Protein AF-A0A392NAK8-F1 (afdb_monomer)

Solvent-accessible surface area (backbone atoms only — not comparable to full-atom values): 4712 Å² total; per-residue (Å²): 121,86,62,96,54,62,67,60,58,50,55,59,51,48,70,67,71,40,94,88,63,86,72,92,83,82,88,84,86,74,70,55,81,98,40,57,55,48,35,46,54,56,45,48,60,50,50,58,60,52,69,77,45,95,74,53,76,68,56,54,53,54,50,52,55,51,49,54,46,58,53,79,106

Mean predicted aligned error: 5.29 Å

Structure (mmCIF, N/CA/C/O backbone):
data_AF-A0A392NAK8-F1
#
_entry.id   AF-A0A392NAK8-F1
#
loop_
_atom_site.group_PDB
_atom_site.id
_atom_site.type_symbol
_atom_site.label_atom_id
_atom_site.label_alt_id
_atom_site.label_comp_id
_atom_site.label_asym_id
_atom_site.label_entity_id
_atom_site.label_seq_id
_atom_site.pdbx_PDB_ins_code
_atom_site.Cartn_x
_atom_site.Cartn_y
_atom_site.Cartn_z
_atom_site.occupancy
_atom_site.B_iso_or_equiv
_atom_site.auth_seq_id
_atom_site.auth_comp_id
_atom_site.auth_asym_id
_atom_site.auth_atom_id
_atom_site.pdbx_PDB_model_num
ATOM 1 N N . ASP A 1 1 ? -9.599 0.748 -5.374 1.00 72.44 1 ASP A N 1
ATOM 2 C CA . ASP A 1 1 ? -8.571 0.428 -6.382 1.00 72.44 1 ASP A CA 1
ATOM 3 C C . ASP A 1 1 ? -7.200 0.616 -5.766 1.00 72.44 1 ASP A C 1
ATOM 5 O O . ASP A 1 1 ? -7.052 1.513 -4.934 1.00 72.44 1 ASP A O 1
ATOM 9 N N . PRO A 1 2 ? -6.232 -0.255 -6.075 1.00 79.62 2 PRO A N 1
ATOM 10 C CA . PRO A 1 2 ? -4.892 -0.141 -5.518 1.00 79.62 2 PRO A CA 1
ATOM 11 C C . PRO A 1 2 ? -4.262 1.202 -5.930 1.00 79.62 2 PRO A C 1
ATOM 13 O O . PRO A 1 2 ? -4.481 1.689 -7.037 1.00 79.62 2 PRO A O 1
ATOM 16 N N . TRP A 1 3 ? -3.494 1.828 -5.035 1.00 81.25 3 TRP A N 1
ATOM 17 C CA . TRP A 1 3 ? -2.860 3.130 -5.286 1.00 81.25 3 TRP A CA 1
ATOM 18 C C . TRP A 1 3 ? -1.349 2.982 -5.485 1.00 81.25 3 TRP A C 1
ATOM 20 O O . TRP A 1 3 ? -0.712 2.201 -4.789 1.00 81.25 3 TRP A O 1
ATOM 30 N N . TRP A 1 4 ? -0.738 3.759 -6.385 1.00 80.38 4 TRP A N 1
ATOM 31 C CA . TRP A 1 4 ? 0.708 3.680 -6.683 1.00 80.38 4 TRP A CA 1
ATOM 32 C C . TRP A 1 4 ? 1.620 3.886 -5.467 1.00 80.38 4 TRP A C 1
ATOM 34 O O . TRP A 1 4 ? 2.740 3.374 -5.425 1.00 80.38 4 TRP A O 1
ATOM 44 N N . ASN A 1 5 ? 1.156 4.678 -4.499 1.00 83.25 5 ASN A N 1
ATOM 45 C CA . ASN A 1 5 ? 1.850 4.909 -3.243 1.00 83.25 5 ASN A CA 1
ATOM 46 C C . ASN A 1 5 ? 1.129 4.160 -2.106 1.00 83.25 5 ASN A C 1
ATOM 48 O O . ASN A 1 5 ? 0.082 4.646 -1.664 1.00 83.25 5 ASN A O 1
ATOM 52 N N . PRO A 1 6 ? 1.682 3.041 -1.597 1.00 83.19 6 PRO A N 1
ATOM 53 C CA . PRO A 1 6 ? 1.037 2.248 -0.548 1.00 83.19 6 PRO A CA 1
ATOM 54 C C . PRO A 1 6 ? 0.823 3.046 0.748 1.00 83.19 6 PRO A C 1
ATOM 56 O O . PRO A 1 6 ? -0.166 2.830 1.446 1.00 83.19 6 PRO A O 1
ATOM 59 N N . ALA A 1 7 ? 1.677 4.038 1.028 1.00 84.38 7 ALA A N 1
ATOM 60 C CA . ALA A 1 7 ? 1.567 4.871 2.225 1.00 84.38 7 ALA A CA 1
ATOM 61 C C . ALA A 1 7 ? 0.278 5.714 2.260 1.00 84.38 7 ALA A C 1
ATOM 63 O O . ALA A 1 7 ? -0.205 6.060 3.336 1.00 84.38 7 ALA A O 1
ATOM 64 N N . VAL A 1 8 ? -0.303 6.044 1.098 1.00 87.50 8 VAL A N 1
ATOM 65 C CA . VAL A 1 8 ? -1.572 6.793 1.027 1.00 87.50 8 VAL A CA 1
ATOM 66 C C . VAL A 1 8 ? -2.732 5.924 1.503 1.00 87.50 8 VAL A C 1
ATOM 68 O O . VAL A 1 8 ? -3.577 6.379 2.274 1.00 87.50 8 VAL A O 1
ATOM 71 N N . GLU A 1 9 ? -2.758 4.662 1.076 1.00 86.94 9 GLU A N 1
ATOM 72 C CA . GLU A 1 9 ? -3.770 3.707 1.519 1.00 86.94 9 GLU A CA 1
ATOM 73 C C . GLU A 1 9 ? -3.603 3.396 3.011 1.00 86.94 9 GLU A C 1
ATOM 75 O O . GLU A 1 9 ? -4.578 3.399 3.761 1.00 86.94 9 GLU A O 1
ATOM 80 N N . GLU A 1 10 ? -2.364 3.215 3.467 1.00 87.56 10 GLU A N 1
ATOM 81 C CA . GLU A 1 10 ? -2.062 2.999 4.880 1.00 87.56 10 GLU A CA 1
ATOM 82 C C . GLU A 1 10 ? -2.505 4.188 5.744 1.00 87.56 10 GLU A C 1
ATOM 84 O O . GLU A 1 10 ? -3.183 3.998 6.752 1.00 87.56 10 GLU A O 1
ATOM 89 N N . GLN A 1 11 ? -2.243 5.428 5.316 1.00 89.88 11 GLN A N 1
ATOM 90 C CA . GLN A 1 11 ? -2.766 6.615 5.999 1.00 89.88 11 GLN A CA 1
ATOM 91 C C . GLN A 1 11 ? -4.295 6.614 6.085 1.00 89.88 11 GLN A C 1
ATOM 93 O O . GLN A 1 11 ? -4.851 6.992 7.120 1.00 89.88 11 GLN A O 1
ATOM 98 N N . ALA A 1 12 ? -4.985 6.197 5.021 1.00 88.81 12 ALA A N 1
ATOM 99 C CA . ALA A 1 12 ? -6.440 6.109 5.022 1.00 88.81 12 ALA A CA 1
ATOM 100 C C . ALA A 1 12 ? -6.938 5.058 6.030 1.00 88.81 12 ALA A C 1
ATOM 102 O O . ALA A 1 12 ? -7.867 5.328 6.793 1.00 88.81 12 ALA A O 1
ATOM 103 N N . VAL A 1 13 ? -6.275 3.902 6.101 1.00 90.00 13 VAL A N 1
ATOM 104 C CA . VAL A 1 13 ? -6.561 2.834 7.071 1.00 90.00 13 VAL A CA 1
ATOM 105 C C . VAL A 1 13 ? -6.335 3.299 8.514 1.00 90.00 13 VAL A C 1
ATOM 107 O O . VAL A 1 13 ? -7.171 3.056 9.389 1.00 90.00 13 VAL A O 1
ATOM 110 N N . MET A 1 14 ? -5.244 4.024 8.765 1.00 90.56 14 MET A N 1
ATOM 111 C CA . MET A 1 14 ? -4.880 4.524 10.095 1.00 90.56 14 MET A CA 1
ATOM 112 C C . MET A 1 14 ? -5.889 5.536 10.655 1.00 90.56 14 MET A C 1
ATOM 114 O O . MET A 1 14 ? -6.010 5.675 11.871 1.00 90.56 14 MET A O 1
ATOM 118 N N . ARG A 1 15 ? -6.684 6.204 9.803 1.00 91.44 15 ARG A N 1
ATOM 119 C CA . ARG A 1 15 ? -7.806 7.043 10.270 1.00 91.44 15 ARG A CA 1
ATOM 120 C C . ARG A 1 15 ? -8.898 6.232 10.969 1.00 91.44 15 ARG A C 1
ATOM 122 O O . ARG A 1 15 ? -9.580 6.772 11.835 1.00 91.44 15 ARG A O 1
ATOM 129 N N . ILE A 1 16 ? -9.064 4.963 10.598 1.00 91.06 16 ILE A N 1
ATOM 130 C CA . ILE A 1 16 ? -10.083 4.062 11.151 1.00 91.06 16 ILE A CA 1
ATOM 131 C C . ILE A 1 16 ? -9.525 3.311 12.369 1.00 91.06 16 ILE A C 1
ATOM 133 O O . ILE A 1 16 ? -10.205 3.185 13.389 1.00 91.06 16 ILE A O 1
ATOM 137 N N . HIS A 1 17 ? -8.274 2.849 12.287 1.00 90.56 17 HIS A N 1
ATOM 138 C CA . HIS A 1 17 ? -7.554 2.200 13.387 1.00 90.56 17 HIS A CA 1
ATOM 139 C C . HIS A 1 17 ? -6.943 3.225 14.357 1.00 90.56 17 HIS A C 1
ATOM 141 O O . HIS A 1 17 ? -5.726 3.360 14.459 1.00 90.56 17 HIS A O 1
ATOM 147 N N . ARG A 1 18 ? -7.791 3.958 15.087 1.00 91.69 18 ARG A N 1
ATOM 148 C CA . ARG A 1 18 ? -7.352 4.960 16.073 1.00 91.69 18 ARG A CA 1
ATOM 149 C C . ARG A 1 18 ? -7.629 4.518 17.512 1.00 91.69 18 ARG A C 1
ATOM 151 O O . ARG A 1 18 ? -8.552 3.746 17.767 1.00 91.69 18 ARG A O 1
ATOM 158 N N . ILE A 1 19 ? -6.838 5.036 18.458 1.00 92.38 19 ILE A N 1
ATOM 159 C CA . ILE A 1 19 ? -7.042 4.833 19.902 1.00 92.38 19 ILE A CA 1
ATOM 160 C C . ILE A 1 19 ? -8.480 5.223 20.273 1.00 92.38 19 ILE A C 1
ATOM 162 O O . ILE A 1 19 ? -8.954 6.289 19.881 1.00 92.38 19 ILE A O 1
ATOM 166 N N . GLY A 1 20 ? -9.163 4.350 21.016 1.00 92.81 20 GLY A N 1
ATOM 167 C CA . GLY A 1 20 ? -10.564 4.526 21.413 1.00 92.81 20 GLY A CA 1
ATOM 168 C C . GLY A 1 20 ? -11.582 3.846 20.491 1.00 92.81 20 GLY A C 1
ATOM 169 O O . GLY A 1 20 ? -12.760 3.793 20.835 1.00 92.81 20 GLY A O 1
ATOM 170 N N . GLN A 1 21 ? -11.158 3.275 19.357 1.00 92.94 21 GLN A N 1
ATOM 171 C CA . GLN A 1 21 ? -12.012 2.389 18.564 1.00 92.94 21 GLN A CA 1
ATOM 172 C C . GLN A 1 21 ? -12.198 1.044 19.283 1.00 92.94 21 GLN A C 1
ATOM 174 O O . GLN A 1 21 ? -11.228 0.384 19.646 1.00 92.94 21 GLN A O 1
ATOM 179 N N . THR A 1 22 ? -13.448 0.613 19.444 1.00 93.81 22 THR A N 1
ATOM 180 C CA . THR A 1 22 ? -13.821 -0.637 20.130 1.00 93.81 22 THR A CA 1
ATOM 181 C C . THR A 1 22 ? -14.322 -1.719 19.177 1.00 93.81 22 THR A C 1
ATOM 183 O O . THR A 1 22 ? -14.430 -2.885 19.555 1.00 93.81 22 THR A O 1
ATOM 186 N N . LYS A 1 23 ? -14.633 -1.359 17.928 1.00 94.62 23 LYS A N 1
ATOM 187 C CA . LYS A 1 23 ? -15.145 -2.286 16.917 1.00 94.62 23 LYS A CA 1
ATOM 188 C C . LYS A 1 23 ? -14.012 -2.891 16.096 1.00 94.62 23 LYS A C 1
ATOM 190 O O . LYS A 1 23 ? -13.041 -2.218 15.755 1.00 94.62 23 LYS A O 1
ATOM 195 N N . LYS A 1 24 ? -14.180 -4.1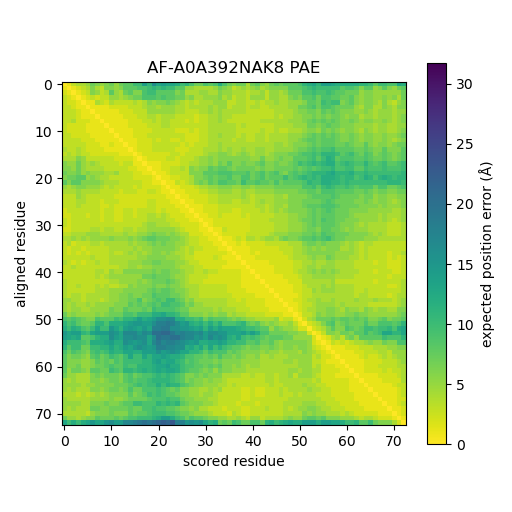59 15.713 1.00 92.94 24 LYS A N 1
ATOM 196 C CA . LYS A 1 24 ? -13.275 -4.833 14.777 1.00 92.94 24 LYS A CA 1
ATOM 197 C C . LYS A 1 24 ? -13.334 -4.139 13.417 1.00 92.94 24 LYS A C 1
ATOM 199 O O . LYS A 1 24 ? -14.406 -4.008 12.831 1.00 92.94 24 LYS A O 1
ATOM 204 N N . VAL A 1 25 ? -12.174 -3.750 12.906 1.00 91.25 25 VAL A N 1
ATOM 205 C CA . VAL A 1 25 ? -12.019 -3.178 11.568 1.00 91.25 25 VAL A CA 1
ATOM 206 C C . VAL A 1 25 ? -11.508 -4.277 10.639 1.00 91.25 25 VAL A C 1
ATOM 208 O O . VAL A 1 25 ? -10.579 -5.007 10.983 1.00 91.25 25 VAL A O 1
ATOM 211 N N . ALA A 1 26 ? -12.145 -4.427 9.479 1.00 92.50 26 ALA A N 1
ATOM 212 C CA . ALA A 1 26 ? -11.734 -5.355 8.434 1.00 92.50 26 ALA A CA 1
ATOM 213 C C . ALA A 1 26 ? -11.572 -4.581 7.125 1.00 92.50 26 ALA A C 1
ATOM 215 O O . ALA A 1 26 ? -12.475 -3.851 6.720 1.00 92.50 26 ALA A O 1
ATOM 216 N N . ILE A 1 27 ? -10.430 -4.758 6.467 1.00 90.19 27 ILE A N 1
ATOM 217 C CA . ILE A 1 27 ? -10.093 -4.072 5.219 1.00 90.19 27 ILE A CA 1
ATOM 218 C C . ILE A 1 27 ? -10.131 -5.120 4.116 1.00 90.19 27 ILE A C 1
ATOM 220 O O . ILE A 1 27 ? -9.493 -6.166 4.226 1.00 90.19 27 ILE A O 1
ATOM 224 N N . LYS A 1 28 ? -10.905 -4.855 3.064 1.00 90.94 28 LYS A N 1
ATOM 225 C CA . LYS A 1 28 ? -10.983 -5.714 1.883 1.00 90.94 28 LYS A CA 1
ATOM 226 C C . LYS A 1 28 ? -10.519 -4.921 0.676 1.00 90.94 28 LYS A C 1
ATOM 228 O O . LYS A 1 28 ? -11.052 -3.849 0.405 1.00 90.94 28 LYS A O 1
ATOM 233 N N . ARG A 1 29 ? -9.547 -5.470 -0.043 1.00 89.19 29 ARG A N 1
ATOM 234 C CA . ARG A 1 29 ? -9.102 -4.952 -1.335 1.00 89.19 29 ARG A CA 1
ATOM 235 C C . ARG A 1 29 ? -9.733 -5.795 -2.427 1.00 89.19 29 ARG A C 1
ATOM 237 O O . ARG A 1 29 ? -9.645 -7.021 -2.386 1.00 89.19 29 ARG A O 1
ATOM 244 N N . PHE A 1 30 ? -10.369 -5.136 -3.382 1.00 91.12 30 PHE A N 1
ATOM 245 C CA . PHE A 1 30 ? -10.814 -5.772 -4.613 1.00 91.12 30 PHE A CA 1
ATOM 246 C C . PHE A 1 30 ? -9.725 -5.561 -5.661 1.00 91.12 30 PHE A C 1
ATOM 248 O O . PHE A 1 30 ? -9.256 -4.438 -5.832 1.00 91.12 30 PHE A O 1
ATOM 255 N N . ILE A 1 31 ? -9.287 -6.653 -6.285 1.00 89.56 31 ILE A N 1
ATOM 256 C CA . ILE A 1 31 ? -8.232 -6.662 -7.299 1.00 89.56 31 ILE A CA 1
ATOM 257 C C . ILE A 1 31 ? -8.724 -7.521 -8.456 1.00 89.56 31 ILE A C 1
ATOM 259 O O . ILE A 1 31 ? -9.079 -8.690 -8.260 1.00 89.56 31 ILE A O 1
ATOM 263 N N . VAL A 1 32 ? -8.735 -6.958 -9.661 1.00 92.31 32 VAL A N 1
ATOM 264 C CA . VAL A 1 32 ? -9.119 -7.694 -10.864 1.00 92.31 32 VAL A CA 1
ATOM 265 C C . VAL A 1 32 ? -7.928 -8.503 -11.380 1.00 92.31 32 VAL A C 1
ATOM 267 O O . VAL A 1 32 ? -6.873 -7.966 -11.727 1.00 92.31 32 VAL A O 1
ATOM 270 N N . LYS A 1 33 ? -8.098 -9.827 -11.449 1.00 90.31 33 LYS A N 1
ATOM 271 C CA . LYS A 1 33 ? -7.071 -10.754 -11.950 1.00 90.31 33 LYS A CA 1
ATOM 272 C C . LYS A 1 33 ? -6.750 -10.490 -13.422 1.00 90.31 33 LYS A C 1
ATOM 274 O O . LYS A 1 33 ? -7.643 -10.183 -14.204 1.00 90.31 33 LYS A O 1
ATOM 279 N N . GLY A 1 34 ? -5.484 -10.658 -13.797 1.00 89.06 34 GLY A N 1
ATOM 280 C CA . GLY A 1 34 ? -5.017 -10.476 -15.174 1.00 89.06 34 GLY A CA 1
ATOM 281 C C . GLY A 1 34 ? -4.955 -9.016 -15.630 1.00 89.06 34 GLY A C 1
ATOM 282 O O . GLY A 1 34 ? -4.761 -8.764 -16.814 1.00 89.06 34 GLY A O 1
ATOM 283 N N . THR A 1 35 ? -5.111 -8.057 -14.714 1.00 91.56 35 THR A N 1
ATOM 284 C CA . THR A 1 35 ? -5.063 -6.623 -15.022 1.00 91.56 35 THR A CA 1
ATOM 285 C C . THR A 1 35 ? -3.844 -5.947 -14.400 1.00 91.56 35 THR A C 1
ATOM 287 O O . THR A 1 35 ? -3.095 -6.540 -13.616 1.00 91.56 35 THR A O 1
ATOM 290 N N . VAL A 1 36 ? -3.670 -4.665 -14.727 1.00 89.81 36 VAL A N 1
ATOM 291 C CA . VAL A 1 36 ? -2.640 -3.804 -14.137 1.00 89.81 36 VAL A CA 1
ATOM 292 C C . VAL A 1 36 ? -2.737 -3.731 -12.608 1.00 89.81 36 VAL A C 1
ATOM 294 O O . VAL A 1 36 ? -1.711 -3.599 -11.950 1.00 89.81 36 VAL A O 1
ATOM 297 N N . GLU A 1 37 ? -3.927 -3.896 -12.022 1.00 89.06 37 GLU A N 1
ATOM 298 C CA . GLU A 1 37 ? -4.123 -3.863 -10.567 1.00 89.06 37 GLU A CA 1
ATOM 299 C C .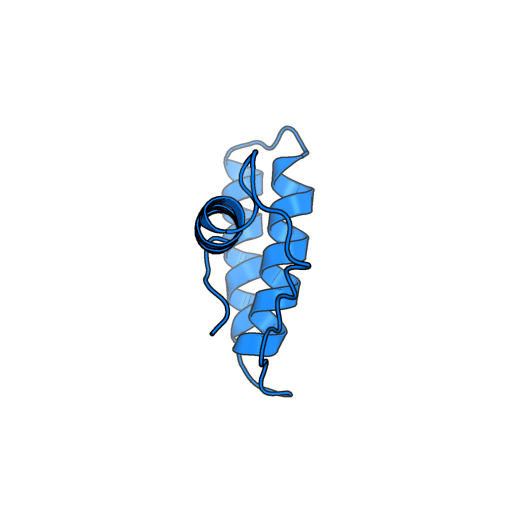 GLU A 1 37 ? -3.360 -4.986 -9.859 1.00 89.06 37 GLU A C 1
ATOM 301 O O . GLU A 1 37 ? -2.689 -4.748 -8.855 1.00 89.06 37 GLU A O 1
ATOM 306 N N . GLN A 1 38 ? -3.402 -6.198 -10.422 1.00 89.19 38 GLN A N 1
ATOM 307 C CA . GLN A 1 38 ? -2.676 -7.353 -9.894 1.00 89.19 38 GLN A CA 1
ATOM 308 C C . GLN A 1 38 ? -1.158 -7.162 -10.012 1.00 89.19 38 GLN A C 1
ATOM 310 O O . GLN A 1 38 ? -0.404 -7.500 -9.102 1.00 89.19 38 GLN A O 1
ATOM 315 N N . ARG A 1 39 ? -0.691 -6.599 -11.132 1.00 90.38 39 ARG A N 1
ATOM 316 C CA . ARG A 1 39 ? 0.738 -6.317 -11.349 1.00 90.38 39 ARG A CA 1
ATOM 317 C C . ARG A 1 39 ? 1.236 -5.215 -10.416 1.00 90.38 39 ARG A C 1
ATOM 319 O O . ARG A 1 39 ? 2.355 -5.285 -9.911 1.00 90.38 39 ARG A O 1
ATOM 326 N N . MET A 1 40 ? 0.394 -4.223 -10.141 1.00 89.31 40 MET A N 1
ATOM 327 C CA . MET A 1 40 ? 0.727 -3.121 -9.249 1.00 89.31 40 MET A CA 1
ATOM 328 C C . MET A 1 40 ? 0.939 -3.585 -7.803 1.00 89.31 40 MET A C 1
ATOM 330 O O . MET A 1 40 ? 1.836 -3.066 -7.141 1.00 89.31 40 MET A O 1
ATOM 334 N N . GLU A 1 41 ? 0.206 -4.598 -7.332 1.00 87.19 41 GLU A N 1
ATOM 335 C CA . GLU A 1 41 ? 0.456 -5.218 -6.022 1.00 87.19 41 GLU A CA 1
ATOM 336 C C . GLU A 1 41 ? 1.892 -5.772 -5.923 1.00 87.19 41 GLU A C 1
ATOM 338 O O . GLU A 1 41 ? 2.613 -5.502 -4.958 1.00 87.19 41 GLU A O 1
ATOM 343 N N . ALA A 1 42 ? 2.357 -6.472 -6.964 1.00 87.06 42 ALA A N 1
ATOM 344 C CA . ALA A 1 42 ? 3.718 -7.007 -7.018 1.00 87.06 42 ALA A CA 1
ATOM 345 C C . ALA A 1 42 ? 4.786 -5.897 -7.042 1.00 87.06 42 ALA A C 1
ATOM 347 O O . ALA A 1 42 ? 5.823 -6.010 -6.378 1.00 87.06 42 ALA A O 1
ATOM 348 N N . VAL A 1 43 ? 4.525 -4.806 -7.769 1.00 88.38 43 VAL A N 1
ATOM 349 C CA . VAL A 1 43 ? 5.409 -3.631 -7.821 1.00 88.38 43 VAL A CA 1
ATOM 350 C C . VAL A 1 43 ? 5.509 -2.953 -6.454 1.00 88.38 43 VAL A C 1
ATOM 352 O O . VAL A 1 43 ? 6.617 -2.673 -5.996 1.00 88.38 43 VAL A O 1
ATOM 355 N N . GLN A 1 44 ? 4.392 -2.757 -5.749 1.00 85.06 44 GLN A N 1
ATOM 356 C CA . GLN A 1 44 ? 4.396 -2.176 -4.401 1.00 85.06 44 GLN A CA 1
ATOM 357 C C . GLN A 1 44 ? 5.212 -3.025 -3.415 1.00 85.06 44 GLN A C 1
ATOM 359 O O . GLN A 1 44 ? 6.052 -2.492 -2.687 1.00 85.06 44 GLN A O 1
ATOM 364 N N . ALA A 1 45 ? 5.032 -4.350 -3.434 1.00 84.69 45 ALA A N 1
ATOM 365 C CA . ALA A 1 45 ? 5.784 -5.269 -2.578 1.00 84.69 45 ALA A CA 1
ATOM 366 C C . ALA A 1 45 ? 7.296 -5.263 -2.872 1.00 84.69 45 ALA A C 1
ATOM 368 O O . ALA A 1 45 ? 8.121 -5.476 -1.978 1.00 84.69 45 ALA A O 1
ATOM 369 N N . ARG A 1 46 ? 7.691 -5.032 -4.128 1.00 85.19 46 ARG A N 1
ATOM 370 C CA . ARG A 1 46 ? 9.098 -4.857 -4.508 1.00 85.19 46 ARG A CA 1
ATOM 371 C C . ARG A 1 46 ? 9.648 -3.521 -4.011 1.00 85.19 46 ARG A C 1
ATOM 373 O O . ARG A 1 46 ? 10.718 -3.495 -3.407 1.00 85.19 46 ARG A O 1
ATOM 380 N N . LYS A 1 47 ? 8.890 -2.441 -4.197 1.00 82.06 47 LYS A N 1
ATOM 381 C CA . LYS A 1 47 ? 9.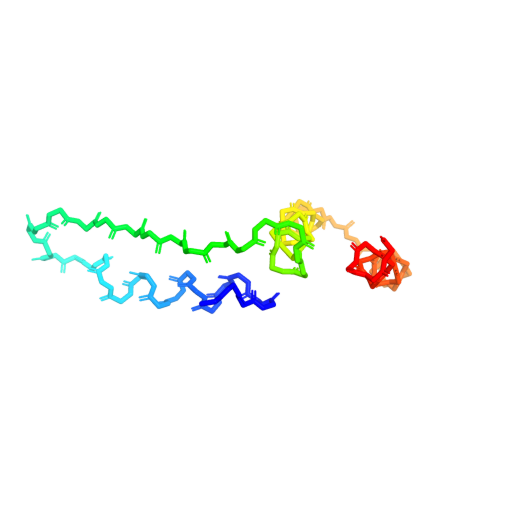261 -1.091 -3.767 1.00 82.06 47 LYS A CA 1
ATOM 382 C C . LYS A 1 47 ? 9.480 -0.992 -2.261 1.00 82.06 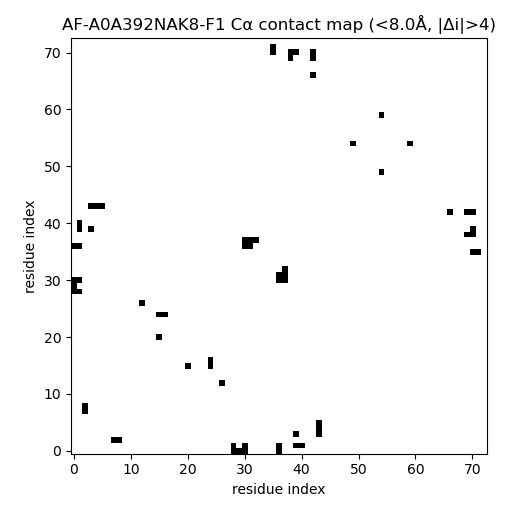47 LYS A C 1
ATOM 384 O O . LYS A 1 47 ? 10.482 -0.426 -1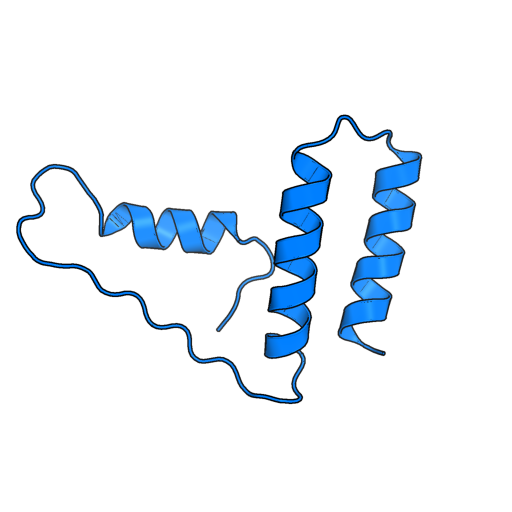.834 1.00 82.06 47 LYS A O 1
ATOM 389 N N . GLN A 1 48 ? 8.616 -1.615 -1.461 1.00 80.75 48 GLN A N 1
ATOM 390 C CA . GLN A 1 48 ? 8.763 -1.622 -0.003 1.00 80.75 48 GLN A CA 1
ATOM 391 C C . GLN A 1 48 ? 10.056 -2.320 0.451 1.00 80.75 48 GLN A C 1
ATOM 393 O O . GLN A 1 48 ? 10.745 -1.827 1.340 1.00 80.75 48 GLN A O 1
ATOM 398 N N . ARG A 1 49 ? 10.429 -3.432 -0.202 1.00 80.94 49 ARG A N 1
ATOM 399 C CA . ARG A 1 49 ? 11.693 -4.141 0.070 1.00 80.94 49 ARG A CA 1
ATOM 400 C C . ARG A 1 49 ? 12.920 -3.322 -0.325 1.00 80.94 49 ARG A C 1
ATOM 402 O O . A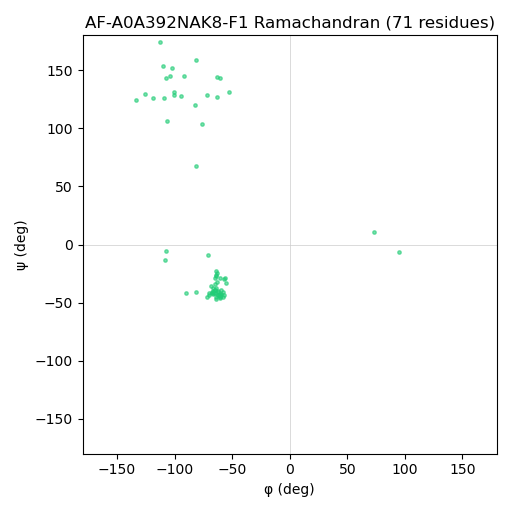RG A 1 49 ? 13.925 -3.346 0.375 1.00 80.94 49 ARG A O 1
ATOM 409 N N . MET A 1 50 ? 12.840 -2.580 -1.423 1.00 78.69 50 MET A N 1
ATOM 410 C CA . MET A 1 50 ? 13.932 -1.712 -1.864 1.00 78.69 50 MET A CA 1
ATOM 411 C C . MET A 1 50 ? 14.158 -0.532 -0.917 1.00 78.69 50 MET A C 1
ATOM 413 O O . MET A 1 50 ? 15.300 -0.242 -0.588 1.00 78.69 50 MET A O 1
ATOM 417 N N . ILE A 1 51 ? 13.086 0.106 -0.433 1.00 74.00 51 ILE A N 1
ATOM 418 C CA . ILE A 1 51 ? 13.177 1.252 0.490 1.00 74.00 51 ILE A CA 1
ATOM 419 C C . ILE A 1 51 ? 13.808 0.857 1.836 1.00 74.00 51 ILE A C 1
ATOM 421 O O . ILE A 1 51 ? 14.435 1.691 2.480 1.00 74.00 51 ILE A O 1
ATOM 425 N N . SER A 1 52 ? 13.698 -0.410 2.257 1.00 72.38 52 SER A N 1
ATOM 426 C CA . SER A 1 52 ? 14.402 -0.895 3.455 1.00 72.38 52 SER A CA 1
ATOM 427 C C . SER A 1 52 ? 15.926 -1.029 3.293 1.00 72.38 52 SER A C 1
ATOM 429 O O . SER A 1 52 ? 16.614 -1.268 4.282 1.00 72.38 52 SER A O 1
ATOM 431 N N . GLY A 1 53 ? 16.460 -0.879 2.076 1.00 73.69 53 GLY A N 1
ATOM 432 C CA . GLY A 1 53 ? 17.895 -0.872 1.794 1.00 73.69 53 GLY A CA 1
ATOM 433 C C . GLY A 1 53 ? 18.439 0.540 1.567 1.00 73.69 53 GLY A C 1
ATOM 434 O O . GLY A 1 53 ? 17.732 1.428 1.094 1.00 73.69 53 GLY A O 1
ATOM 435 N N . ALA A 1 54 ? 19.721 0.752 1.869 1.00 73.12 54 ALA A N 1
ATOM 436 C CA . ALA A 1 54 ? 20.423 1.964 1.454 1.00 73.12 54 ALA A CA 1
ATOM 437 C C . ALA A 1 54 ? 20.755 1.857 -0.044 1.00 73.12 54 ALA A C 1
ATOM 439 O O . ALA A 1 54 ? 21.655 1.110 -0.418 1.00 73.12 54 ALA A O 1
ATOM 440 N N . LEU A 1 55 ? 20.001 2.562 -0.891 1.00 80.12 55 LEU A N 1
ATOM 441 C CA . LEU A 1 55 ? 20.177 2.560 -2.346 1.00 80.12 55 LEU A CA 1
ATOM 442 C C . LEU A 1 55 ? 20.858 3.841 -2.828 1.00 80.12 55 LEU A C 1
ATOM 444 O O . LEU A 1 55 ? 20.604 4.931 -2.316 1.00 80.12 55 LEU A O 1
ATOM 448 N N . THR A 1 56 ? 21.681 3.706 -3.861 1.00 85.75 56 THR A N 1
ATOM 449 C CA . THR A 1 56 ? 22.253 4.822 -4.620 1.00 85.75 56 THR A CA 1
ATOM 450 C C . THR A 1 56 ? 21.263 5.356 -5.663 1.00 85.75 56 THR A C 1
ATOM 452 O O . THR A 1 56 ? 20.372 4.645 -6.133 1.00 85.75 56 THR A O 1
ATOM 455 N N . ASP A 1 57 ? 21.452 6.600 -6.110 1.00 83.25 57 ASP A N 1
ATOM 456 C CA . ASP A 1 57 ? 20.619 7.227 -7.151 1.00 83.25 57 ASP A CA 1
ATOM 457 C C . ASP A 1 57 ? 20.559 6.420 -8.460 1.00 83.25 57 ASP A C 1
ATOM 459 O O . ASP A 1 57 ? 19.536 6.409 -9.155 1.00 83.25 57 ASP A O 1
ATOM 463 N N . GLN A 1 58 ? 21.648 5.733 -8.816 1.00 86.25 58 GLN A N 1
ATOM 464 C CA . GLN A 1 58 ? 21.708 4.906 -10.020 1.00 86.25 58 GLN A CA 1
ATOM 465 C C . GLN A 1 58 ? 20.836 3.652 -9.886 1.00 86.25 58 GLN A C 1
ATOM 467 O O . GLN A 1 58 ? 20.104 3.312 -10.818 1.00 86.25 58 GLN A O 1
ATOM 472 N N . GLU A 1 59 ? 20.854 3.001 -8.725 1.00 85.00 59 GLU A N 1
ATOM 473 C CA . GLU A 1 59 ? 20.009 1.838 -8.441 1.00 85.00 59 GLU A CA 1
ATOM 474 C C . GLU A 1 59 ? 18.524 2.218 -8.424 1.00 85.00 59 GLU A C 1
ATOM 476 O O . GLU A 1 59 ? 17.701 1.500 -8.991 1.00 85.00 59 GLU A O 1
ATOM 481 N N . VAL A 1 60 ? 18.182 3.394 -7.881 1.00 83.69 60 VAL A N 1
ATOM 482 C CA . VAL A 1 60 ? 16.807 3.924 -7.899 1.00 83.69 60 VAL A CA 1
ATOM 483 C C . VAL A 1 60 ? 16.299 4.124 -9.331 1.00 83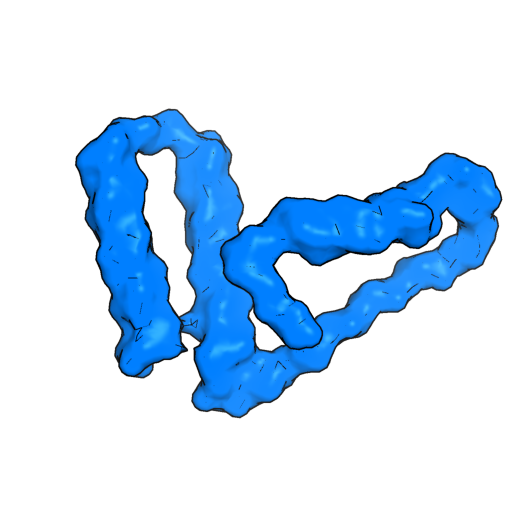.69 60 VAL A C 1
ATOM 485 O O . VAL A 1 60 ? 15.157 3.773 -9.645 1.00 83.69 60 VAL A O 1
ATOM 488 N N . ARG A 1 61 ? 17.132 4.665 -10.231 1.00 85.88 61 ARG A N 1
ATOM 489 C CA . ARG A 1 61 ? 16.757 4.852 -11.645 1.00 85.88 61 ARG A CA 1
ATOM 490 C C . ARG A 1 61 ? 16.520 3.521 -12.354 1.00 85.88 61 ARG A C 1
ATOM 492 O O . ARG A 1 61 ? 15.499 3.376 -13.027 1.00 85.88 61 ARG A O 1
ATOM 499 N N . SER A 1 62 ? 17.425 2.559 -12.187 1.00 87.19 62 SER A N 1
ATOM 500 C CA . SER A 1 62 ? 17.297 1.223 -12.783 1.00 87.19 62 SER A CA 1
ATOM 501 C C . SER A 1 62 ? 16.040 0.511 -12.287 1.00 87.19 62 SER A C 1
ATOM 503 O O . SER A 1 62 ? 15.243 0.020 -13.088 1.00 87.19 62 SER A O 1
ATOM 505 N N . ALA A 1 63 ? 15.798 0.555 -10.976 1.00 85.69 63 ALA A N 1
ATOM 506 C CA . ALA A 1 63 ? 14.624 -0.045 -10.369 1.00 85.69 63 ALA A CA 1
ATOM 507 C C . ALA A 1 63 ? 13.314 0.541 -10.914 1.00 85.69 63 ALA A C 1
ATOM 509 O O . ALA A 1 63 ? 12.380 -0.213 -11.180 1.00 85.69 63 ALA A O 1
ATOM 510 N N . ARG A 1 64 ? 13.257 1.857 -11.156 1.00 85.88 64 ARG A N 1
ATOM 511 C CA . ARG A 1 64 ? 12.078 2.524 -11.730 1.00 85.88 64 ARG A CA 1
ATOM 512 C C . ARG A 1 64 ? 11.761 2.058 -13.153 1.00 85.88 64 ARG A C 1
ATOM 514 O O . ARG A 1 64 ? 10.591 1.924 -13.506 1.00 85.88 64 ARG A O 1
ATOM 521 N N . ILE A 1 65 ? 12.782 1.799 -13.971 1.00 89.00 65 ILE A N 1
ATOM 522 C CA . ILE A 1 65 ? 12.599 1.259 -15.329 1.00 89.00 65 ILE A CA 1
ATOM 523 C C . ILE A 1 65 ? 12.062 -0.175 -15.263 1.00 89.00 65 ILE A C 1
ATOM 525 O O . ILE A 1 65 ? 11.180 -0.545 -16.037 1.00 89.00 65 ILE A O 1
ATOM 529 N N . GLU A 1 66 ? 12.566 -0.984 -14.335 1.00 88.00 66 GLU A N 1
ATOM 530 C CA . GLU A 1 66 ? 12.082 -2.35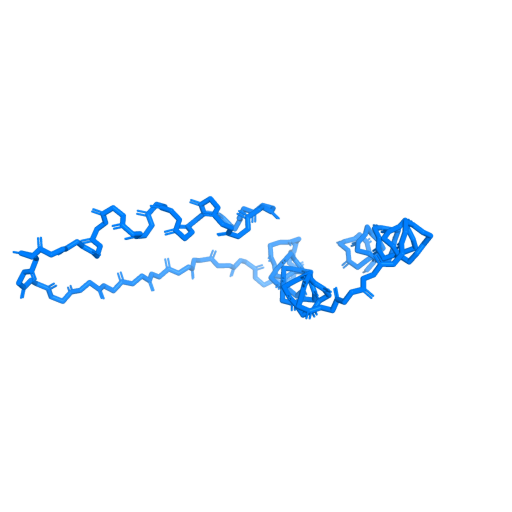2 -14.132 1.00 88.00 66 GLU A CA 1
ATOM 531 C C . GLU A 1 66 ? 10.638 -2.385 -13.625 1.00 88.00 66 GLU A C 1
ATOM 533 O O . GLU A 1 66 ? 9.838 -3.160 -14.141 1.00 88.00 66 GLU A O 1
ATOM 538 N N . GLU A 1 67 ? 10.271 -1.508 -12.686 1.00 87.69 67 GLU A N 1
ATOM 539 C CA . GLU A 1 67 ? 8.884 -1.359 -12.226 1.00 87.69 67 GLU A CA 1
ATO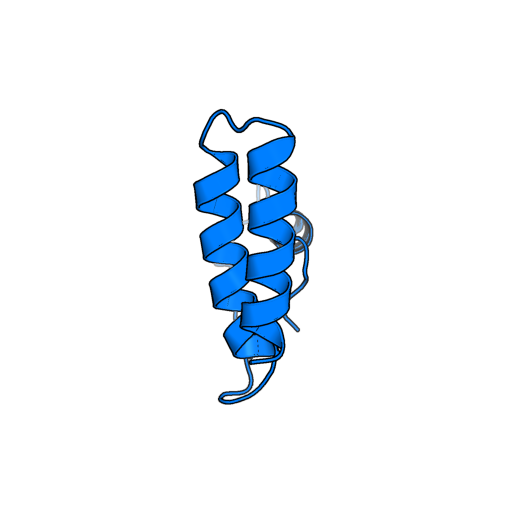M 540 C C . GLU A 1 67 ? 7.939 -1.029 -13.391 1.00 87.69 67 GLU A C 1
ATOM 542 O O . GLU A 1 67 ? 6.881 -1.642 -13.513 1.00 87.69 67 GLU A O 1
ATOM 547 N N . LEU A 1 68 ? 8.341 -0.123 -14.293 1.00 88.19 68 LEU A N 1
ATOM 548 C CA . LEU A 1 68 ? 7.571 0.194 -15.501 1.00 88.19 68 LEU A CA 1
ATOM 549 C C . LEU A 1 68 ? 7.395 -1.024 -16.412 1.00 88.19 68 LEU A C 1
ATOM 551 O O . LEU A 1 68 ? 6.287 -1.281 -16.883 1.00 88.19 68 LEU A O 1
ATOM 555 N N . LYS A 1 69 ? 8.455 -1.810 -16.625 1.00 88.81 69 LYS A N 1
ATOM 556 C CA . LYS A 1 69 ? 8.365 -3.044 -17.418 1.00 88.81 69 LYS A CA 1
ATOM 557 C C . LYS A 1 69 ? 7.415 -4.056 -16.784 1.00 88.81 69 LYS A C 1
ATOM 559 O O . LYS A 1 69 ? 6.614 -4.636 -17.504 1.00 88.81 69 LYS A O 1
ATOM 564 N N . MET A 1 70 ? 7.442 -4.218 -15.461 1.00 87.31 70 MET A N 1
ATOM 565 C CA . MET A 1 70 ? 6.571 -5.163 -14.745 1.00 87.31 70 MET A CA 1
ATOM 566 C C . MET A 1 70 ? 5.074 -4.836 -14.864 1.00 87.31 70 MET A C 1
ATOM 568 O O . MET A 1 70 ? 4.234 -5.714 -14.687 1.00 87.31 70 MET A O 1
ATOM 572 N N . LEU A 1 71 ? 4.719 -3.576 -15.124 1.00 86.31 71 LEU A N 1
ATOM 573 C CA . LEU A 1 71 ? 3.320 -3.158 -15.239 1.00 86.31 71 LEU A CA 1
ATOM 574 C C . LEU A 1 71 ? 2.754 -3.473 -16.623 1.00 86.31 71 LEU A C 1
ATOM 576 O O . LEU A 1 71 ? 1.620 -3.938 -16.735 1.00 86.31 71 LEU A O 1
ATOM 580 N N . PHE A 1 72 ? 3.550 -3.248 -17.667 1.00 84.50 72 PHE A N 1
ATOM 581 C CA . PHE A 1 72 ? 3.093 -3.286 -19.060 1.00 84.50 72 PHE A CA 1
ATOM 582 C C . PHE A 1 72 ? 3.571 -4.503 -19.856 1.00 84.50 72 PHE A C 1
ATOM 584 O O . PHE A 1 72 ? 3.111 -4.695 -20.978 1.00 84.50 72 PHE A O 1
ATOM 591 N N . THR A 1 73 ? 4.429 -5.342 -19.274 1.00 73.94 73 THR A N 1
ATOM 592 C CA . THR A 1 73 ? 4.873 -6.622 -19.851 1.00 73.94 73 THR A CA 1
ATOM 593 C C . THR A 1 73 ? 4.281 -7.741 -19.014 1.00 73.94 73 THR A C 1
ATOM 595 O O . THR A 1 73 ? 3.339 -8.408 -19.497 1.00 73.94 73 THR A O 1
#

Radius of gyration: 15.37 Å; Cα contacts (8 Å, |Δi|>4): 34; chains: 1; bounding box: 37×18×41 Å

pLDDT: mean 86.46, std 5.37, range [72.38, 94.62]

Secondary structure (DSSP, 8-state):
---SSHHHHHHHHHTTS-TT--SPP-------TTSHHHHHHHHHHHHHHHHTS---HHHHHHHHHHHHHHHH-

Sequence (73 aa):
DPWWNPAVEEQAVMRIHRIGQTKKVAIKRFIVKGTVEQRMEAVQARKQRMISGALTDQEVRSARIEELKMLFT

Foldseek 3Di:
DDDLDVVVVVVVVVVQVDPPDPDDDDDDDDADPPALRVLSVVLNVVVVVPVVDDDDPVVVVVSVVVSVVSRVD

Organism: NCBI:txid97028

InterPro domains:
  IPR027417 P-loop containing nucleoside triphosphate hydrolase [G3DSA:3.40.50.300] (1-73)
  IPR027417 P-loop containing nucleoside triphosphate hydrolase [SSF52540] (1-71)
  IPR049730 SNF2/RAD5-like, C-terminal helicase domain [cd18793] (1-31)